Protein AF-A0A9P8AP78-F1 (afdb_monomer_lite)

Secondary structure (DSSP, 8-state):
---TTS---TTTTS-GGGTSPPPPEE--B-TTSHHHHHHHHHHHTT--EE-TTEEE-TT--EEE-SS-TTS-------

pLDDT: mean 86.93, std 15.55, range [40.66, 98.5]

Foldseek 3Di:
DDPPPDDPPVCPPPDCVVPPDDAAAEDAQEPVRVQVVVQVVCVVVVGHYDNPQWHAYPVRDIGGGFDGPPDDTPDDDD

Structure (mmCIF, N/CA/C/O backbone):
data_AF-A0A9P8AP78-F1
#
_entry.id   AF-A0A9P8AP78-F1
#
loop_
_atom_site.group_PDB
_atom_site.id
_atom_site.type_symbol
_atom_site.label_atom_id
_atom_site.label_alt_id
_atom_site.label_comp_id
_atom_site.label_asym_id
_atom_site.label_entity_id
_atom_site.label_seq_id
_atom_site.pdbx_PDB_ins_code
_atom_site.Cartn_x
_atom_site.Cartn_y
_atom_site.Cartn_z
_atom_site.occupancy
_atom_site.B_iso_or_equiv
_atom_site.auth_seq_id
_atom_site.auth_comp_id
_atom_site.auth_asym_id
_atom_site.auth_atom_id
_atom_site.pdbx_PDB_model_num
ATOM 1 N N . GLU A 1 1 ? 34.834 -0.694 -35.760 1.00 40.66 1 GLU A N 1
ATOM 2 C CA . GLU A 1 1 ? 34.811 0.296 -34.671 1.00 40.66 1 GLU A CA 1
ATOM 3 C C . GLU A 1 1 ? 33.651 -0.096 -33.783 1.00 40.66 1 GLU A C 1
ATOM 5 O O . GLU A 1 1 ? 32.608 -0.447 -34.323 1.00 40.66 1 GLU A O 1
ATOM 10 N N . SER A 1 2 ? 33.921 -0.274 -32.495 1.00 47.38 2 SER A N 1
ATOM 11 C CA . SER A 1 2 ? 33.025 -0.947 -31.557 1.00 47.38 2 SER A CA 1
ATOM 12 C C . SER A 1 2 ? 31.895 -0.011 -31.143 1.00 47.38 2 SER A C 1
ATOM 14 O O . SER A 1 2 ? 32.143 1.140 -30.800 1.00 47.38 2 SER A O 1
ATOM 16 N N . ASP A 1 3 ? 30.674 -0.527 -31.193 1.00 55.47 3 ASP A N 1
ATOM 17 C CA . ASP A 1 3 ? 29.400 0.136 -30.893 1.00 55.47 3 ASP A CA 1
ATOM 18 C C . ASP A 1 3 ? 29.186 0.273 -29.362 1.00 55.47 3 ASP A C 1
ATOM 20 O O . ASP A 1 3 ? 28.123 -0.030 -28.836 1.00 55.47 3 ASP A O 1
ATOM 24 N N . ASP A 1 4 ? 30.240 0.648 -28.622 1.00 56.16 4 ASP A N 1
ATOM 25 C CA . ASP A 1 4 ? 30.322 0.563 -27.148 1.00 56.16 4 ASP A CA 1
ATOM 26 C C . ASP A 1 4 ? 29.927 1.873 -26.419 1.00 56.16 4 ASP A C 1
ATOM 28 O O . ASP A 1 4 ? 30.134 2.000 -25.213 1.00 56.16 4 ASP A O 1
ATOM 32 N N . GLU A 1 5 ? 29.373 2.873 -27.116 1.00 54.78 5 GLU A N 1
ATOM 33 C CA . GLU A 1 5 ? 29.000 4.174 -26.518 1.00 54.78 5 GLU A CA 1
ATOM 34 C C . GLU A 1 5 ? 27.487 4.344 -26.263 1.00 54.78 5 GLU A C 1
ATOM 36 O O . GLU A 1 5 ? 27.067 5.404 -25.801 1.00 54.78 5 GLU A O 1
ATOM 41 N N . ALA A 1 6 ? 26.654 3.331 -26.536 1.00 55.97 6 ALA A N 1
ATOM 42 C CA . ALA A 1 6 ? 25.197 3.505 -26.577 1.00 55.97 6 ALA A CA 1
ATOM 43 C C . ALA A 1 6 ? 24.444 3.387 -25.234 1.00 55.97 6 ALA A C 1
ATOM 45 O O . ALA A 1 6 ? 23.340 3.911 -25.154 1.00 55.97 6 ALA A O 1
ATOM 46 N N . ASP A 1 7 ? 25.011 2.795 -24.176 1.00 59.88 7 ASP A N 1
ATOM 47 C CA . ASP A 1 7 ? 24.256 2.506 -22.939 1.00 59.88 7 ASP A CA 1
ATOM 48 C C . ASP A 1 7 ? 24.987 2.957 -21.661 1.00 59.88 7 ASP A C 1
ATOM 50 O O . ASP A 1 7 ? 25.175 2.190 -20.714 1.00 59.88 7 ASP A O 1
ATOM 54 N N . GLN A 1 8 ? 25.419 4.220 -21.598 1.00 63.94 8 GLN A N 1
ATOM 55 C CA . GLN A 1 8 ? 25.703 4.828 -20.292 1.00 63.94 8 GLN A CA 1
ATOM 56 C C . GLN A 1 8 ? 24.370 5.205 -19.641 1.00 63.94 8 GLN A C 1
ATOM 58 O O . GLN A 1 8 ? 23.897 6.328 -19.790 1.00 63.94 8 GLN A O 1
ATOM 63 N N . ASP A 1 9 ? 23.748 4.239 -18.962 1.00 79.25 9 ASP A N 1
ATOM 64 C CA . ASP A 1 9 ? 22.607 4.488 -18.078 1.00 79.25 9 ASP A CA 1
ATOM 65 C C . ASP A 1 9 ? 23.000 5.587 -17.073 1.00 79.25 9 ASP A C 1
ATOM 67 O O . ASP A 1 9 ? 23.925 5.416 -16.272 1.00 79.25 9 ASP A O 1
ATOM 71 N N . GLU A 1 10 ? 22.326 6.740 -17.167 1.00 83.56 10 GLU A N 1
ATOM 72 C CA . GLU A 1 10 ? 22.579 7.951 -16.371 1.00 83.56 10 GLU A CA 1
ATOM 73 C C . GLU A 1 10 ? 22.556 7.661 -14.863 1.00 83.56 10 GLU A C 1
ATOM 75 O O . GLU A 1 10 ? 23.263 8.314 -14.096 1.00 83.56 10 GLU A O 1
ATOM 80 N N . HIS A 1 11 ? 21.822 6.623 -14.455 1.00 85.50 11 HIS A N 1
ATOM 81 C CA . HIS A 1 11 ? 21.668 6.196 -13.073 1.00 85.50 11 HIS A CA 1
ATOM 82 C C . HIS A 1 11 ? 22.293 4.824 -12.778 1.00 85.50 11 HIS A C 1
ATOM 84 O O . HIS A 1 11 ? 21.987 4.226 -11.744 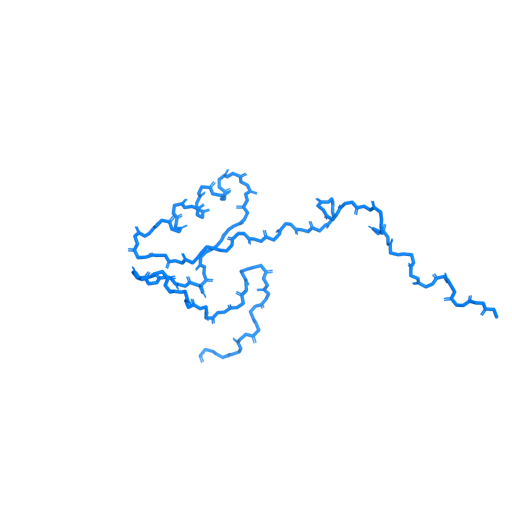1.00 85.50 11 HIS A O 1
ATOM 90 N N . ALA A 1 12 ? 23.215 4.331 -13.618 1.00 85.94 12 ALA A N 1
ATOM 91 C CA . ALA A 1 12 ? 23.848 3.009 -13.480 1.00 85.94 12 ALA A CA 1
ATOM 92 C C . ALA A 1 12 ? 24.454 2.726 -12.089 1.00 85.94 12 ALA A C 1
ATOM 94 O O . ALA A 1 12 ? 24.608 1.568 -11.692 1.00 85.94 12 ALA A O 1
ATOM 95 N N . PHE A 1 13 ? 24.832 3.780 -11.358 1.00 88.69 13 PHE A N 1
ATOM 96 C CA . PHE A 1 13 ? 25.448 3.702 -10.032 1.00 88.69 13 PHE A CA 1
ATOM 97 C C . PHE A 1 13 ? 24.640 4.402 -8.932 1.00 88.69 13 PHE A C 1
ATOM 99 O O . PHE A 1 13 ? 25.019 4.315 -7.760 1.00 88.69 13 PHE A O 1
ATOM 106 N N . ASP A 1 14 ? 23.545 5.077 -9.284 1.00 91.00 14 ASP A N 1
ATOM 107 C CA . ASP A 1 14 ? 22.675 5.730 -8.313 1.00 91.00 14 ASP A CA 1
ATOM 108 C C . ASP A 1 14 ? 21.759 4.695 -7.664 1.00 91.00 14 ASP A C 1
ATOM 110 O O . ASP A 1 14 ? 21.236 3.782 -8.309 1.00 91.00 14 ASP A O 1
ATOM 114 N N . HIS A 1 15 ? 21.538 4.825 -6.357 1.00 91.12 15 HIS A N 1
ATOM 115 C CA . HIS A 1 15 ? 20.585 3.949 -5.692 1.00 91.12 15 HIS A CA 1
ATOM 116 C C . HIS A 1 15 ? 19.169 4.296 -6.182 1.00 91.12 15 HIS A C 1
ATOM 118 O O . HIS A 1 15 ? 18.789 5.458 -6.089 1.00 91.12 15 HIS A O 1
ATOM 124 N N . PRO A 1 16 ? 18.338 3.336 -6.626 1.00 88.88 16 PRO A N 1
ATOM 125 C CA . PRO A 1 16 ? 17.045 3.622 -7.258 1.00 88.88 16 PRO A CA 1
ATOM 126 C C . PRO A 1 16 ? 16.125 4.508 -6.415 1.00 88.88 16 PRO A C 1
ATOM 128 O O . PRO A 1 16 ? 15.389 5.322 -6.950 1.00 88.88 16 PRO A O 1
ATOM 131 N N . SER A 1 17 ? 16.223 4.444 -5.087 1.00 88.75 17 SER A N 1
ATOM 132 C CA . SER A 1 17 ? 15.459 5.325 -4.194 1.00 88.75 17 SER A CA 1
ATOM 133 C C . SER A 1 17 ? 15.788 6.822 -4.309 1.00 88.75 17 SER A C 1
ATOM 135 O O . SER A 1 17 ? 15.152 7.616 -3.622 1.00 88.75 17 SER A O 1
ATOM 137 N N . THR A 1 18 ? 16.824 7.222 -5.054 1.00 90.25 18 THR A N 1
ATOM 138 C CA . THR A 1 18 ? 17.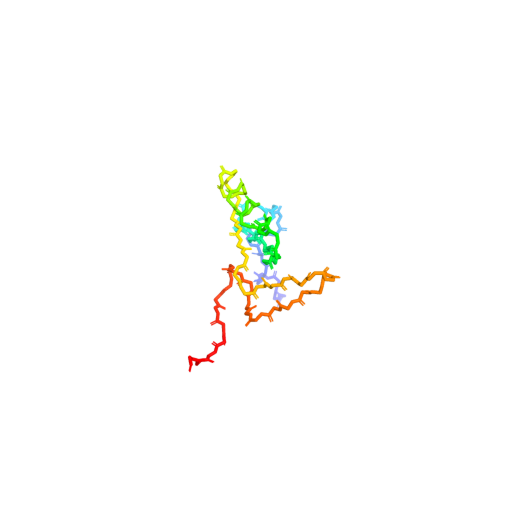181 8.636 -5.245 1.00 90.25 18 THR A CA 1
ATOM 139 C C . THR A 1 18 ? 16.519 9.259 -6.467 1.00 90.25 18 THR A C 1
ATOM 141 O O . THR A 1 18 ? 16.476 10.484 -6.540 1.00 90.25 18 THR A O 1
ATOM 144 N N . TYR A 1 19 ? 16.019 8.454 -7.410 1.00 88.69 19 TYR A N 1
ATOM 145 C CA . TYR A 1 19 ? 15.460 8.943 -8.678 1.00 88.69 19 TYR A CA 1
ATOM 146 C C . TYR A 1 19 ? 14.170 8.231 -9.112 1.00 88.69 19 TYR A C 1
ATOM 148 O O . TYR A 1 19 ? 13.371 8.820 -9.835 1.00 88.69 19 TYR A O 1
ATOM 156 N N . VAL A 1 20 ? 13.937 6.994 -8.669 1.00 89.69 20 VAL A N 1
ATOM 157 C CA . VAL A 1 20 ? 12.692 6.259 -8.912 1.00 89.69 20 VAL A CA 1
ATOM 158 C C . VAL A 1 20 ? 11.674 6.645 -7.846 1.00 89.69 20 VAL A C 1
ATOM 160 O O . VAL A 1 20 ? 11.978 6.641 -6.650 1.00 89.69 20 VAL A O 1
ATOM 163 N N . GLU A 1 21 ? 10.452 6.954 -8.275 1.00 90.06 21 GLU A N 1
ATOM 164 C CA . GLU A 1 21 ? 9.339 7.172 -7.355 1.00 90.06 21 GLU A CA 1
ATOM 165 C C . GLU A 1 21 ? 9.063 5.912 -6.523 1.00 90.06 21 GLU A C 1
ATOM 167 O O . GLU A 1 21 ? 9.179 4.779 -6.995 1.00 90.06 21 GLU A O 1
ATOM 172 N N . GLN A 1 22 ? 8.714 6.102 -5.251 1.00 90.31 22 GLN A N 1
ATOM 173 C CA . GLN A 1 22 ? 8.412 4.982 -4.369 1.00 90.31 22 GLN A CA 1
ATOM 174 C C . GLN A 1 22 ? 7.094 4.309 -4.801 1.00 90.31 22 GLN A C 1
ATOM 176 O O . GLN A 1 22 ? 6.077 5.002 -4.882 1.00 90.31 22 GLN A O 1
ATOM 181 N N . PRO A 1 23 ? 7.070 2.973 -4.991 1.00 91.69 23 PRO A N 1
AT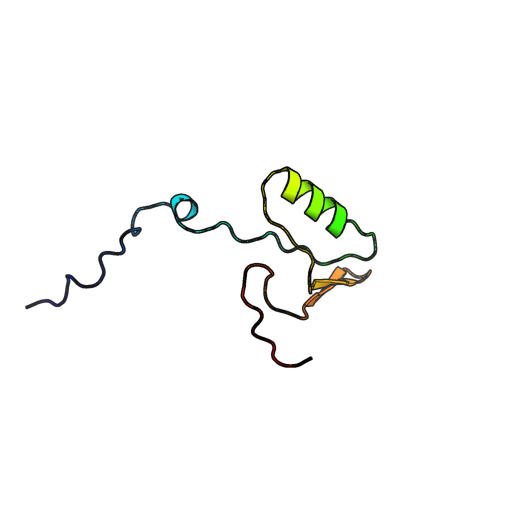OM 182 C CA . PRO A 1 23 ? 5.832 2.250 -5.266 1.00 91.69 23 PRO A CA 1
ATOM 183 C C . PRO A 1 23 ? 4.832 2.380 -4.120 1.00 91.69 23 PRO A C 1
ATOM 185 O O . PRO A 1 23 ? 5.214 2.440 -2.944 1.00 91.69 23 PRO A O 1
ATOM 188 N N . TRP A 1 24 ? 3.545 2.367 -4.448 1.00 95.25 24 TRP A N 1
ATOM 189 C CA . TRP A 1 24 ? 2.496 2.500 -3.441 1.00 95.25 24 TRP A CA 1
ATOM 190 C C . TRP A 1 24 ? 2.332 1.214 -2.629 1.00 95.25 24 TRP A C 1
ATOM 192 O O . TRP A 1 24 ? 2.403 0.097 -3.144 1.00 95.25 24 TRP A O 1
ATOM 202 N N . ILE A 1 25 ? 2.022 1.353 -1.340 1.00 96.12 25 ILE A N 1
ATOM 203 C CA . ILE A 1 25 ? 1.642 0.208 -0.513 1.00 96.12 25 ILE A CA 1
ATOM 204 C C . ILE A 1 25 ? 0.198 -0.188 -0.837 1.00 96.12 25 ILE A C 1
ATOM 206 O O . ILE A 1 25 ? -0.752 0.529 -0.520 1.00 96.12 25 ILE A O 1
ATOM 210 N N . TRP A 1 26 ? 0.019 -1.359 -1.444 1.00 96.19 26 TRP A N 1
ATOM 211 C CA . TRP A 1 26 ? -1.298 -1.873 -1.813 1.00 96.19 26 TRP A CA 1
ATOM 212 C C . TRP A 1 26 ? -1.773 -2.940 -0.824 1.00 96.19 26 TRP A C 1
ATOM 214 O O . TRP A 1 26 ? -1.213 -4.034 -0.741 1.00 96.19 26 TRP A O 1
ATOM 224 N N . ILE A 1 27 ? -2.801 -2.608 -0.044 1.00 96.19 27 ILE A N 1
ATOM 225 C CA . ILE A 1 27 ? -3.334 -3.455 1.030 1.00 96.19 27 ILE A CA 1
ATOM 226 C C . ILE A 1 27 ? -4.729 -3.924 0.619 1.00 96.19 27 ILE A C 1
ATOM 228 O O . ILE A 1 27 ? -5.573 -3.081 0.360 1.00 96.19 27 ILE A O 1
ATOM 232 N N . PRO A 1 28 ? -5.043 -5.226 0.577 1.00 97.19 28 PRO A N 1
ATOM 233 C CA . PRO A 1 28 ? -6.387 -5.664 0.219 1.00 97.19 28 PRO A CA 1
ATOM 234 C C . PRO A 1 28 ? -7.418 -5.221 1.264 1.00 97.19 28 PRO A C 1
ATOM 236 O O . PRO A 1 28 ? -7.187 -5.337 2.468 1.00 97.19 28 PRO A O 1
ATOM 239 N N . HIS A 1 29 ? -8.577 -4.757 0.799 1.00 97.44 29 HIS A N 1
ATOM 240 C CA . HIS A 1 29 ? -9.684 -4.361 1.658 1.00 97.44 29 HIS A CA 1
ATOM 241 C C . HIS A 1 29 ? -10.231 -5.570 2.421 1.00 97.44 29 HIS A C 1
ATOM 243 O O . HIS A 1 29 ? -10.822 -6.478 1.831 1.00 97.44 29 HIS A O 1
ATOM 249 N N . ASP A 1 30 ? -10.092 -5.569 3.743 1.00 96.38 30 ASP A N 1
ATOM 250 C CA . ASP A 1 30 ? -10.570 -6.642 4.607 1.00 96.38 30 ASP A CA 1
ATOM 251 C C . ASP A 1 30 ? -11.964 -6.354 5.189 1.00 96.38 30 ASP A C 1
ATOM 253 O O . ASP A 1 30 ? -12.450 -5.223 5.243 1.00 96.38 30 ASP A O 1
ATOM 257 N N . VAL A 1 31 ? -12.629 -7.406 5.665 1.00 94.75 31 VAL A N 1
ATOM 258 C CA . VAL A 1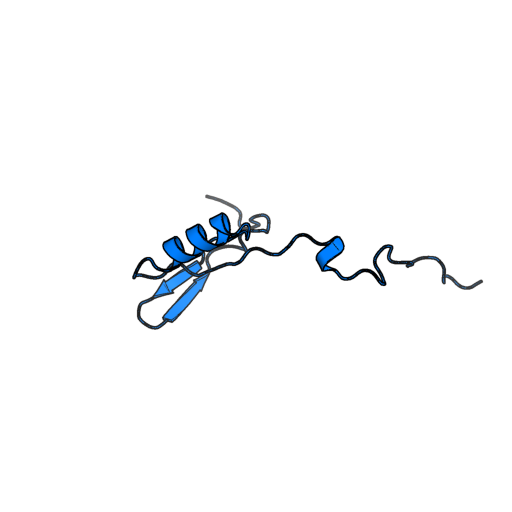 31 ? -13.991 -7.312 6.219 1.00 94.75 31 VAL A CA 1
ATOM 259 C C . VAL A 1 31 ? -14.076 -6.631 7.592 1.00 94.75 31 VAL A C 1
ATOM 261 O O . VAL A 1 31 ? -15.181 -6.332 8.044 1.00 94.75 31 VAL A O 1
ATOM 264 N N . LEU A 1 32 ? -12.949 -6.436 8.280 1.00 95.75 32 LEU A N 1
ATOM 265 C CA . LEU A 1 32 ? -12.866 -5.770 9.582 1.00 95.75 32 LEU A CA 1
ATOM 266 C C . LEU A 1 32 ? -12.579 -4.266 9.432 1.00 95.75 32 LEU A C 1
ATOM 268 O O . LEU A 1 32 ? -12.736 -3.522 10.398 1.00 95.75 32 LEU A O 1
ATOM 272 N N . GLY A 1 33 ? -12.207 -3.816 8.228 1.00 95.56 33 GLY A N 1
ATOM 273 C CA . GLY A 1 33 ? -11.903 -2.421 7.914 1.00 95.56 33 GLY A CA 1
ATOM 274 C C . GLY A 1 33 ? -10.516 -1.966 8.373 1.00 95.56 33 GLY A C 1
ATOM 275 O O . GLY A 1 33 ? -10.289 -0.762 8.487 1.00 95.56 33 GLY A O 1
ATOM 276 N N . LEU A 1 34 ? -9.598 -2.898 8.643 1.00 96.50 34 LEU A N 1
ATOM 277 C CA . LEU A 1 34 ? -8.225 -2.586 9.048 1.00 96.50 34 LEU A CA 1
ATOM 278 C C . LEU A 1 34 ? -7.434 -1.927 7.910 1.00 96.50 34 LEU A C 1
ATOM 280 O O . LEU A 1 34 ? -6.649 -1.019 8.175 1.00 96.50 34 LEU A O 1
ATOM 284 N N . SER A 1 35 ? -7.686 -2.316 6.656 1.00 97.06 35 SER A N 1
ATOM 285 C CA . SER A 1 35 ? -7.072 -1.740 5.454 1.00 97.06 35 SER A CA 1
ATOM 286 C C . SER A 1 35 ? -7.204 -0.221 5.440 1.00 97.06 35 SER A C 1
ATOM 288 O O . SER A 1 35 ? -6.224 0.481 5.224 1.00 97.06 35 SER A O 1
ATOM 290 N N . LYS A 1 36 ? -8.390 0.298 5.771 1.00 97.44 36 LYS A N 1
ATOM 291 C CA . LYS A 1 36 ? -8.679 1.737 5.774 1.00 97.44 36 LYS A CA 1
ATOM 292 C C . LYS A 1 36 ? -7.875 2.484 6.825 1.00 97.44 36 LYS A C 1
ATOM 294 O O . LYS A 1 36 ? -7.386 3.572 6.546 1.00 97.44 36 LYS A O 1
ATOM 299 N N . VAL A 1 37 ? -7.738 1.897 8.015 1.00 98.25 37 VAL A N 1
ATOM 300 C CA . VAL A 1 37 ? -6.930 2.476 9.096 1.00 98.25 37 VAL A CA 1
ATOM 301 C C . VAL A 1 37 ? -5.461 2.511 8.682 1.00 98.25 37 VAL A C 1
ATOM 303 O O . VAL A 1 37 ? -4.821 3.548 8.797 1.00 98.25 37 VAL A O 1
ATOM 306 N N . LEU A 1 38 ? -4.945 1.412 8.125 1.00 98.00 38 LEU A N 1
ATOM 307 C CA . LEU A 1 38 ? -3.553 1.325 7.682 1.00 98.00 38 LEU A CA 1
ATOM 308 C C . LEU A 1 38 ? -3.248 2.273 6.517 1.00 98.00 38 LEU A C 1
ATOM 310 O O . LEU A 1 38 ? -2.207 2.920 6.528 1.00 98.00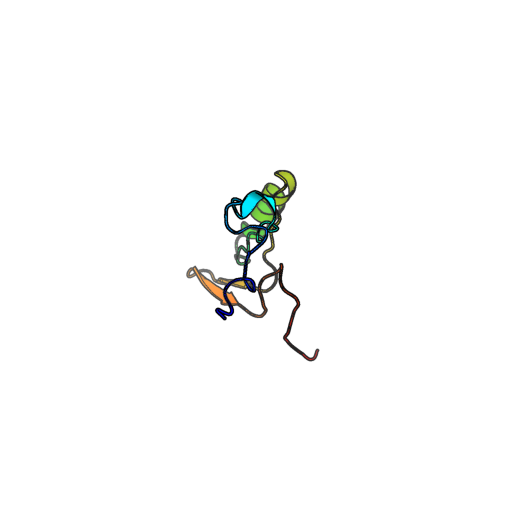 38 LEU A O 1
ATOM 314 N N . VAL A 1 39 ? -4.147 2.387 5.536 1.00 98.12 39 VAL A N 1
ATOM 315 C CA . VAL A 1 39 ? -4.009 3.336 4.420 1.00 98.12 39 VAL A CA 1
ATOM 316 C C . VAL A 1 39 ? -3.950 4.773 4.939 1.00 98.12 39 VAL A C 1
ATOM 318 O O . VAL A 1 39 ? -3.101 5.544 4.500 1.00 98.12 39 VAL A O 1
ATOM 321 N N . ASP A 1 40 ? -4.817 5.134 5.884 1.00 98.31 40 ASP A N 1
ATOM 322 C CA . ASP A 1 40 ? -4.824 6.466 6.495 1.00 98.31 40 ASP A CA 1
ATOM 323 C C . ASP A 1 40 ? -3.538 6.738 7.298 1.00 98.31 40 ASP A C 1
ATOM 325 O O . ASP A 1 40 ? -2.916 7.791 7.149 1.00 98.31 40 ASP A O 1
ATOM 329 N N . ASP A 1 41 ? -3.084 5.772 8.099 1.00 98.50 41 ASP A N 1
ATOM 330 C CA . ASP A 1 41 ? -1.859 5.897 8.894 1.00 98.50 41 ASP A CA 1
ATOM 331 C C . ASP A 1 41 ? -0.596 6.002 8.023 1.00 98.50 41 ASP A C 1
ATOM 333 O O . ASP A 1 41 ? 0.276 6.829 8.301 1.00 98.50 41 ASP A O 1
ATOM 337 N N . LEU A 1 42 ? -0.510 5.226 6.937 1.00 98.06 42 LEU A N 1
ATOM 338 C CA . LEU A 1 42 ? 0.594 5.299 5.976 1.00 98.06 42 LEU A CA 1
ATOM 339 C C . LEU A 1 42 ? 0.637 6.659 5.279 1.00 98.06 42 LEU A C 1
ATOM 341 O O . LEU A 1 42 ? 1.688 7.303 5.258 1.00 98.06 42 LEU A O 1
ATOM 345 N N . LYS A 1 43 ? -0.513 7.154 4.807 1.00 97.81 43 LYS A N 1
ATOM 346 C CA . LYS A 1 43 ? -0.594 8.473 4.169 1.00 97.81 43 LYS A CA 1
ATOM 347 C C . LYS A 1 43 ? -0.205 9.599 5.117 1.00 97.81 43 LYS A C 1
ATOM 349 O O . LYS A 1 43 ? 0.532 10.500 4.727 1.00 97.81 43 LYS A O 1
ATOM 354 N N . LYS A 1 44 ? -0.618 9.534 6.388 1.00 98.44 44 LYS A N 1
ATOM 355 C CA . LYS A 1 44 ? -0.170 10.489 7.422 1.00 98.44 44 LYS A CA 1
ATOM 356 C C . LYS A 1 44 ? 1.337 10.438 7.664 1.00 98.44 44 LYS A C 1
ATOM 358 O O . LYS A 1 44 ? 1.921 11.460 8.017 1.00 98.44 44 LYS A O 1
ATOM 363 N N . ALA A 1 45 ? 1.958 9.275 7.484 1.00 97.75 45 ALA A N 1
ATOM 364 C CA . ALA A 1 45 ? 3.404 9.101 7.564 1.00 97.75 45 ALA A CA 1
ATOM 365 C C . ALA A 1 45 ? 4.145 9.513 6.274 1.00 97.75 45 ALA A C 1
ATOM 367 O O . ALA A 1 45 ? 5.370 9.428 6.234 1.00 97.75 45 ALA A O 1
ATOM 368 N N . GLY A 1 46 ? 3.430 9.974 5.240 1.00 96.50 46 GLY A N 1
ATOM 369 C CA . GLY A 1 46 ? 4.002 10.373 3.953 1.00 96.50 46 GLY A CA 1
ATOM 370 C C . GLY A 1 46 ? 4.280 9.208 3.001 1.00 96.50 46 GLY A C 1
ATOM 371 O O . GLY A 1 46 ? 5.032 9.383 2.048 1.00 96.50 46 GLY A O 1
ATOM 372 N N . VAL A 1 47 ? 3.705 8.030 3.257 1.00 96.12 47 VAL A N 1
ATOM 373 C CA . VAL A 1 47 ? 3.817 6.853 2.388 1.00 96.12 47 VAL A CA 1
ATOM 374 C C . VAL A 1 47 ? 2.504 6.666 1.642 1.00 96.12 47 VAL A C 1
ATOM 376 O O . VAL A 1 47 ? 1.452 6.488 2.260 1.00 96.12 47 VAL A O 1
ATOM 379 N N . GLU A 1 48 ? 2.558 6.680 0.312 1.00 97.38 48 GLU A N 1
ATOM 380 C CA . GLU A 1 48 ? 1.366 6.445 -0.494 1.00 97.38 48 GLU A CA 1
ATOM 381 C C . GLU A 1 48 ? 0.875 5.004 -0.364 1.00 97.38 48 GLU A C 1
ATOM 383 O O . GLU A 1 48 ? 1.644 4.039 -0.353 1.00 97.38 48 GLU A O 1
ATOM 388 N N . ALA A 1 49 ? -0.443 4.871 -0.233 1.00 97.62 49 ALA A N 1
ATOM 389 C CA . ALA A 1 49 ? -1.094 3.595 -0.001 1.00 97.62 49 ALA A CA 1
ATOM 390 C C . ALA A 1 49 ? -2.517 3.571 -0.564 1.00 97.62 49 ALA A C 1
ATOM 392 O O . ALA A 1 49 ? -3.190 4.600 -0.686 1.00 97.62 49 ALA A O 1
ATOM 393 N N . SER A 1 50 ? -3.011 2.381 -0.883 1.00 96.81 50 SER A N 1
ATOM 394 C CA . SER A 1 50 ? -4.379 2.186 -1.359 1.00 96.81 50 SER A CA 1
ATOM 395 C C . SER A 1 50 ? -4.870 0.781 -1.045 1.00 96.81 50 SER A C 1
ATOM 397 O O . SER A 1 50 ? -4.071 -0.139 -0.894 1.00 96.81 50 SER A O 1
ATOM 399 N N . ASP A 1 51 ? -6.187 0.610 -0.994 1.00 96.31 51 ASP A N 1
ATOM 400 C CA . ASP A 1 51 ? -6.862 -0.690 -0.995 1.00 96.31 51 ASP A CA 1
ATOM 401 C C . ASP A 1 51 ? -7.770 -0.898 -2.216 1.00 96.31 51 ASP A C 1
ATOM 403 O O . ASP A 1 51 ? -8.486 -1.893 -2.336 1.00 96.31 51 ASP A O 1
ATOM 407 N N . ALA A 1 52 ? -7.714 0.027 -3.177 1.00 94.81 52 ALA A N 1
ATOM 408 C CA . ALA A 1 52 ? -8.604 0.021 -4.324 1.00 94.81 52 ALA A CA 1
ATOM 409 C C . ALA A 1 52 ? -8.356 -1.188 -5.236 1.00 94.81 52 ALA A C 1
ATOM 411 O O . ALA A 1 52 ? -7.270 -1.348 -5.794 1.00 94.81 52 ALA A O 1
ATOM 412 N N . GLY A 1 53 ? -9.407 -1.982 -5.449 1.00 93.88 53 GLY A N 1
ATOM 413 C 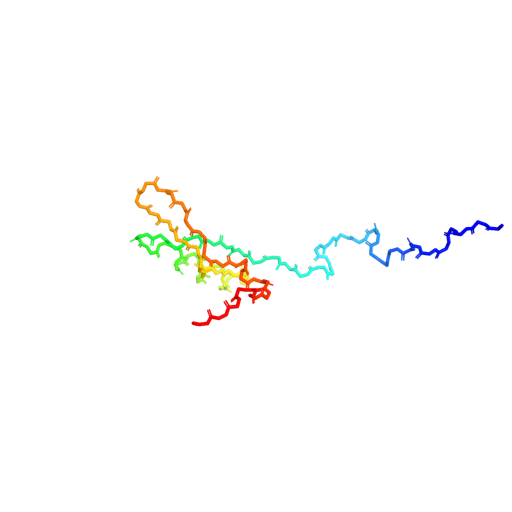CA . GLY A 1 53 ? -9.417 -3.106 -6.385 1.00 93.88 53 GLY A CA 1
ATOM 414 C C . GLY A 1 53 ? -8.671 -4.354 -5.915 1.00 93.88 53 GLY A C 1
ATOM 415 O O . GLY A 1 53 ? -8.364 -5.218 -6.732 1.00 93.88 53 GLY A O 1
ATOM 416 N N . ALA A 1 54 ? -8.419 -4.465 -4.611 1.00 95.81 54 ALA A N 1
ATOM 417 C CA . ALA A 1 54 ? -8.039 -5.710 -3.961 1.00 95.81 54 ALA A CA 1
ATOM 418 C C . ALA A 1 54 ? -8.948 -5.933 -2.743 1.00 95.81 54 ALA A C 1
ATOM 420 O O . ALA A 1 54 ? -9.138 -5.025 -1.938 1.00 95.81 54 ALA A O 1
ATOM 421 N N . MET A 1 55 ? -9.520 -7.126 -2.592 1.00 97.00 55 MET A N 1
ATOM 422 C CA . MET A 1 55 ? -10.435 -7.467 -1.496 1.00 97.00 55 MET A CA 1
ATOM 423 C C . MET A 1 55 ? -10.018 -8.786 -0.849 1.00 97.00 55 MET A C 1
ATOM 425 O O . MET A 1 55 ? -9.664 -9.726 -1.552 1.00 97.00 55 MET A O 1
ATOM 429 N N . MET A 1 56 ? -10.085 -8.868 0.481 1.00 97.69 56 MET A N 1
ATOM 430 C CA . MET A 1 56 ? -9.777 -10.073 1.251 1.00 97.69 56 MET A CA 1
ATOM 431 C C . MET A 1 56 ? -11.014 -10.601 1.987 1.00 97.69 56 MET A C 1
ATOM 433 O O . MET A 1 56 ? -11.695 -9.864 2.705 1.00 97.69 56 MET A O 1
ATOM 437 N N . ASP A 1 57 ? -11.289 -11.899 1.849 1.00 96.25 57 ASP A N 1
ATOM 438 C CA . ASP A 1 57 ? -12.388 -12.568 2.545 1.00 96.25 57 ASP A CA 1
ATOM 439 C C . ASP A 1 57 ? -12.027 -12.997 3.988 1.00 96.25 57 ASP A C 1
ATOM 441 O O . ASP A 1 57 ? -10.895 -12.878 4.456 1.00 96.25 57 ASP A O 1
ATOM 445 N N . ARG A 1 58 ? -13.002 -13.554 4.723 1.00 96.31 58 ARG A N 1
ATOM 446 C CA . ARG A 1 58 ? -12.805 -14.044 6.108 1.00 96.31 58 ARG A CA 1
ATOM 447 C C . ARG A 1 58 ? -11.822 -15.212 6.237 1.00 96.31 58 ARG A C 1
ATOM 449 O O . ARG A 1 58 ? -11.437 -15.543 7.355 1.00 96.31 58 ARG A O 1
ATOM 456 N N . LYS A 1 59 ? -11.480 -15.878 5.136 1.00 96.12 59 LYS A N 1
ATOM 457 C CA . LYS A 1 59 ? -10.514 -16.981 5.089 1.00 96.12 59 LYS A CA 1
ATOM 458 C C . LYS A 1 59 ? -9.116 -16.491 4.704 1.00 96.12 59 LYS A C 1
ATOM 460 O O . LYS A 1 59 ? -8.198 -17.305 4.664 1.00 96.12 59 LYS A O 1
ATOM 465 N N . GLY A 1 60 ? -8.955 -15.192 4.444 1.00 93.50 60 GLY A N 1
ATOM 466 C CA . GLY A 1 60 ? -7.707 -14.597 3.983 1.00 93.50 60 GLY A CA 1
ATOM 467 C C . GLY A 1 60 ? -7.466 -14.763 2.482 1.00 93.50 60 GLY A C 1
ATOM 468 O O . GLY A 1 60 ? -6.350 -14.532 2.026 1.00 93.50 60 GLY A O 1
ATOM 469 N N . VAL A 1 61 ? -8.474 -15.178 1.707 1.00 97.19 61 VAL A N 1
ATOM 470 C CA . VAL A 1 61 ? -8.371 -15.264 0.246 1.00 97.19 61 VAL A CA 1
ATOM 471 C C . VAL A 1 61 ? -8.492 -13.863 -0.336 1.00 97.19 61 VAL A C 1
ATOM 473 O O . VAL A 1 61 ? -9.424 -13.137 0.007 1.00 97.19 61 VAL A O 1
ATOM 476 N N . VAL A 1 62 ? -7.556 -13.500 -1.214 1.00 96.94 62 VAL A N 1
ATOM 477 C CA . VAL A 1 62 ? -7.510 -12.191 -1.873 1.00 96.94 62 VAL A CA 1
ATOM 478 C C . VAL A 1 62 ? -7.975 -12.304 -3.320 1.00 96.94 62 VAL A C 1
ATOM 480 O O . VAL A 1 62 ? -7.506 -13.166 -4.061 1.00 96.94 62 VAL A O 1
ATOM 483 N N . GLU A 1 63 ? -8.864 -11.402 -3.718 1.00 96.44 63 GLU A N 1
ATOM 484 C CA . GLU A 1 63 ? -9.305 -11.194 -5.094 1.00 96.44 63 GLU A CA 1
ATOM 485 C C . GLU A 1 63 ? -8.858 -9.807 -5.571 1.00 96.44 63 GLU A C 1
ATOM 487 O O . GLU A 1 63 ? -9.028 -8.815 -4.859 1.00 96.44 63 GLU A O 1
ATOM 492 N N . VAL A 1 64 ? -8.276 -9.745 -6.770 1.00 94.88 64 VAL A N 1
ATOM 493 C CA . VAL A 1 64 ? -7.749 -8.518 -7.382 1.00 94.88 64 VAL A CA 1
ATOM 494 C C . VAL A 1 64 ? -8.507 -8.249 -8.677 1.00 94.88 64 VAL A C 1
ATOM 496 O O . VAL A 1 64 ? -8.583 -9.119 -9.541 1.00 94.88 64 VAL A O 1
ATOM 499 N N . THR A 1 65 ? -9.072 -7.050 -8.809 1.00 93.19 65 THR A N 1
ATOM 500 C CA . THR A 1 65 ? -9.972 -6.682 -9.915 1.00 93.19 65 THR A CA 1
ATOM 501 C C . THR A 1 65 ? -9.394 -5.634 -10.862 1.00 93.19 65 THR A C 1
ATOM 503 O O . THR A 1 65 ? -10.002 -5.341 -11.891 1.00 93.19 65 THR A O 1
ATOM 506 N N . ARG A 1 66 ? -8.229 -5.059 -10.544 1.00 89.69 66 ARG A N 1
ATOM 507 C CA . ARG A 1 66 ? -7.549 -4.053 -11.373 1.00 89.69 66 ARG A CA 1
ATOM 508 C C . ARG A 1 66 ? -6.032 -4.084 -11.157 1.00 89.69 66 ARG A C 1
ATOM 510 O O . ARG A 1 66 ? -5.557 -4.817 -10.299 1.00 89.69 66 ARG A O 1
ATOM 517 N N . ASN A 1 67 ? -5.304 -3.274 -11.922 1.00 91.06 67 ASN A N 1
ATOM 518 C CA . ASN A 1 67 ? -3.857 -3.064 -11.790 1.00 91.06 67 ASN A CA 1
ATOM 519 C C . ASN A 1 67 ? -3.489 -2.394 -10.445 1.00 91.06 67 ASN A C 1
ATOM 521 O O . ASN A 1 67 ? -4.369 -1.822 -9.791 1.00 91.06 67 ASN A O 1
ATOM 525 N N . PRO A 1 68 ? -2.208 -2.412 -10.041 1.00 90.81 68 PRO A N 1
ATOM 526 C CA . PRO A 1 68 ? -1.721 -1.610 -8.925 1.00 90.81 68 PRO A CA 1
ATOM 527 C C . PRO A 1 68 ? -2.185 -0.143 -8.974 1.00 90.81 68 PRO A C 1
ATOM 529 O O . PRO A 1 68 ? -2.449 0.407 -10.044 1.00 90.81 68 PRO A O 1
ATOM 532 N N . PRO A 1 69 ? -2.354 0.501 -7.810 1.00 90.31 69 PRO A N 1
ATOM 533 C CA . PRO A 1 69 ? -2.921 1.842 -7.714 1.00 90.31 69 PRO A CA 1
ATOM 534 C C . PRO A 1 69 ? -2.034 2.964 -8.260 1.00 90.31 69 PRO A C 1
ATOM 536 O O . PRO A 1 69 ? -2.564 4.035 -8.539 1.00 90.31 69 PRO A O 1
ATOM 539 N N . ASP A 1 70 ? -0.741 2.703 -8.398 1.00 90.31 70 ASP A N 1
ATOM 540 C CA . ASP A 1 70 ? 0.298 3.553 -8.974 1.00 90.31 70 ASP A CA 1
ATOM 541 C C . ASP A 1 70 ? 0.511 3.325 -10.479 1.00 90.31 70 ASP A C 1
ATOM 543 O O . ASP A 1 70 ? 1.320 4.013 -11.097 1.00 90.31 70 ASP A O 1
ATOM 547 N N . GLU A 1 71 ? -0.246 2.412 -11.089 1.00 87.56 71 GLU A N 1
ATOM 548 C CA . GLU A 1 71 ? -0.239 2.181 -12.530 1.00 87.56 71 GLU A CA 1
ATOM 549 C C . GLU A 1 71 ? -1.532 2.677 -13.186 1.00 87.56 71 GLU A C 1
ATOM 551 O O . GLU A 1 71 ? -2.630 2.607 -12.618 1.00 87.56 71 GLU A O 1
ATOM 556 N N . ASP A 1 72 ? -1.415 3.120 -14.439 1.00 80.12 72 ASP A N 1
ATOM 557 C CA . ASP A 1 72 ? -2.579 3.432 -15.259 1.00 80.12 72 ASP A CA 1
ATOM 558 C C . ASP A 1 72 ? -3.468 2.189 -15.421 1.00 80.12 72 ASP A C 1
ATOM 560 O O . ASP A 1 72 ? -3.024 1.064 -15.692 1.00 80.12 72 ASP A O 1
ATOM 564 N N . TRP A 1 73 ? -4.776 2.387 -15.261 1.00 73.38 73 TRP A N 1
ATOM 565 C CA . TRP A 1 73 ? -5.730 1.298 -15.413 1.00 73.38 73 TRP A CA 1
ATOM 566 C C . TRP A 1 73 ? -5.900 0.941 -16.894 1.00 73.38 73 TRP A C 1
ATOM 568 O O . TRP A 1 73 ? -6.535 1.661 -17.660 1.00 73.38 73 TRP A O 1
ATOM 578 N N . ALA A 1 74 ? -5.365 -0.215 -17.285 1.00 65.69 74 ALA A N 1
ATOM 579 C CA . ALA A 1 74 ? -5.444 -0.735 -18.652 1.00 65.69 74 ALA A CA 1
ATOM 580 C C . ALA A 1 74 ? -6.754 -1.502 -18.958 1.00 65.69 74 ALA A C 1
ATOM 582 O O . ALA A 1 74 ? -6.916 -2.040 -20.054 1.00 65.69 74 ALA A O 1
ATOM 583 N N . GLY A 1 75 ? -7.682 -1.600 -17.997 1.00 60.81 75 GLY A N 1
ATOM 584 C CA . GLY A 1 75 ? -8.912 -2.390 -18.111 1.00 60.81 75 GLY A CA 1
ATOM 585 C C . GLY A 1 75 ? -10.048 -1.588 -18.733 1.00 60.81 75 GLY A C 1
ATOM 586 O O . GLY A 1 75 ? -10.760 -0.875 -18.040 1.00 60.81 75 GLY A O 1
ATOM 587 N N . GLY A 1 76 ? -10.196 -1.691 -20.051 1.00 55.22 76 GLY A N 1
ATOM 588 C CA . GLY A 1 76 ? -11.245 -1.013 -20.807 1.00 55.22 76 GLY A CA 1
ATOM 589 C C . GLY A 1 76 ? -12.685 -1.440 -20.470 1.00 55.22 76 GLY A C 1
ATOM 590 O O . GLY A 1 76 ? -12.946 -2.600 -20.164 1.00 55.22 76 GLY A O 1
ATOM 591 N N . HIS A 1 77 ? -13.577 -0.464 -20.680 1.00 43.41 77 HIS A N 1
ATOM 592 C CA . HIS A 1 77 ? -15.049 -0.450 -20.647 1.00 43.41 77 HIS A CA 1
ATOM 593 C C . HIS A 1 77 ? -15.741 -0.572 -19.276 1.00 43.41 77 HIS A C 1
ATOM 595 O O . HIS A 1 77 ? -15.569 -1.547 -18.548 1.00 43.41 77 HIS A O 1
ATOM 601 N N . ASP A 1 78 ? -16.549 0.452 -18.980 1.00 48.50 78 ASP A N 1
ATOM 602 C CA . ASP A 1 78 ? -17.645 0.466 -18.005 1.00 48.50 78 ASP A CA 1
ATOM 603 C C . ASP A 1 78 ? -18.795 -0.484 -18.379 1.00 48.50 78 ASP A C 1
ATOM 605 O O . ASP A 1 78 ? -19.048 -0.675 -19.593 1.00 48.50 78 ASP A O 1
#

Sequence (78 aa):
ESDDEADQDEHAFDHPSTYVEQPWIWIPHDVLGLSKVLVDDLKKAGVEASDAGAMMDRKGVVEVTRNPPDEDWAGGHD

Radius of gyration: 18.7 Å; chains: 1; bounding box: 52×28×44 Å

Organism: NCBI:txid856835

InterPro domains:
  IPR022257 10TM putative phosphate transporter, extracellular tail [PF12621] (5-70)